Protein AF-A0A7C1HWV1-F1 (afdb_monomer_lite)

Secondary structure (DSSP, 8-state):
---TTEEEEE-SSHHHHHHHHHHHHH-SS--EEEEGGGSHHHHHHHTTS---SSEEEETTT--EEES--SSHHHHHHHHHHHH-

Sequence (84 aa):
MNCDSLVVFIDESSPSKRLLSFLEKACTSTFEIRDYREYIYDILMLEGGSSLLPLTWNKKNNKIIVGCPLRYEGFLEKLREILE

pLDDT: mean 93.17, std 4.94, range [75.06, 97.81]

Structure (mmCIF, N/CA/C/O backbone):
data_AF-A0A7C1HWV1-F1
#
_entry.id   AF-A0A7C1HWV1-F1
#
loop_
_atom_site.group_PDB
_atom_site.id
_atom_site.type_symbol
_atom_site.label_atom_id
_atom_site.label_alt_id
_atom_site.label_comp_id
_atom_site.label_asym_id
_atom_site.label_entity_id
_atom_site.label_seq_id
_atom_site.pdbx_PDB_ins_code
_atom_site.Cartn_x
_atom_site.Cartn_y
_atom_site.Cartn_z
_atom_site.occupancy
_atom_site.B_iso_or_equiv
_atom_site.auth_seq_id
_atom_site.auth_comp_id
_atom_site.auth_asym_id
_atom_site.auth_atom_id
_atom_site.pdbx_PDB_model_num
ATOM 1 N N . MET A 1 1 ? -7.535 -1.260 12.110 1.00 91.62 1 MET A N 1
ATOM 2 C CA . MET A 1 1 ? -7.973 -0.012 11.435 1.00 91.62 1 MET A CA 1
ATOM 3 C C . MET A 1 1 ? -8.778 -0.404 10.202 1.00 91.62 1 MET A C 1
ATOM 5 O O . MET A 1 1 ? -8.430 -1.413 9.598 1.00 91.62 1 MET A O 1
ATOM 9 N N . ASN A 1 2 ? -9.871 0.295 9.866 1.00 92.62 2 ASN A N 1
ATOM 10 C CA . ASN A 1 2 ? -10.613 -0.014 8.634 1.00 92.62 2 ASN A CA 1
ATOM 11 C C . ASN A 1 2 ? -9.790 0.475 7.431 1.00 92.62 2 ASN A C 1
ATOM 13 O O . ASN A 1 2 ? -9.426 1.647 7.383 1.00 92.62 2 ASN A O 1
ATOM 17 N N . CYS A 1 3 ? -9.498 -0.433 6.503 1.00 96.19 3 CYS A N 1
ATOM 18 C CA . CYS A 1 3 ? -8.655 -0.214 5.334 1.00 96.19 3 CYS A CA 1
ATOM 19 C C . CYS A 1 3 ? -9.385 -0.499 4.008 1.00 96.19 3 CYS A C 1
ATOM 21 O O . CYS A 1 3 ? -8.737 -0.582 2.970 1.00 96.19 3 CYS A O 1
ATOM 23 N N . ASP A 1 4 ? -10.722 -0.590 4.003 1.00 96.50 4 ASP A N 1
ATOM 24 C CA . ASP A 1 4 ? -11.511 -0.975 2.814 1.00 96.50 4 ASP A CA 1
ATOM 25 C C . ASP A 1 4 ? -11.396 0.038 1.661 1.00 96.50 4 ASP A C 1
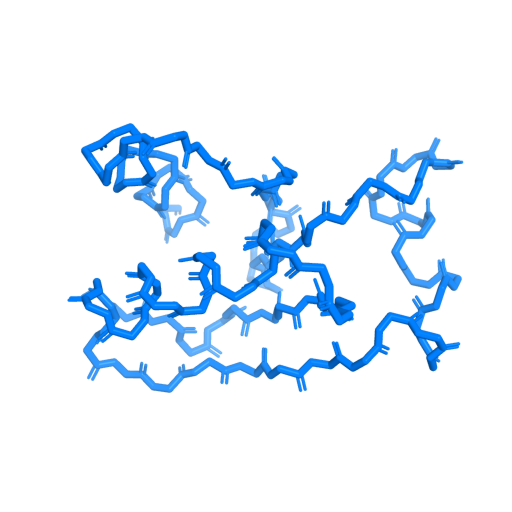ATOM 27 O O . ASP A 1 4 ? -11.710 -0.242 0.499 1.00 96.50 4 ASP A O 1
ATOM 31 N N . SER A 1 5 ? -10.968 1.261 1.984 1.00 96.38 5 SER A N 1
ATOM 32 C CA . SER A 1 5 ? -10.704 2.310 1.008 1.00 96.38 5 SER A CA 1
ATOM 33 C C . SER A 1 5 ? -9.295 2.274 0.418 1.00 96.38 5 SER A C 1
ATOM 35 O O . SER A 1 5 ? -9.007 3.073 -0.472 1.00 96.38 5 SER A O 1
ATOM 37 N N . LEU A 1 6 ? -8.419 1.389 0.892 1.00 97.81 6 LEU A N 1
ATOM 38 C CA . LEU A 1 6 ? -7.041 1.328 0.430 1.00 97.81 6 LEU A CA 1
ATOM 39 C C . LEU A 1 6 ? -6.909 0.469 -0.827 1.00 97.81 6 LEU A C 1
ATOM 41 O O . LEU A 1 6 ? -7.446 -0.636 -0.911 1.00 97.81 6 LEU A O 1
ATOM 45 N N . VAL A 1 7 ? -6.147 0.996 -1.779 1.00 97.19 7 VAL A N 1
ATOM 46 C CA . VAL A 1 7 ? -5.635 0.299 -2.956 1.00 97.19 7 VAL A CA 1
ATOM 47 C C . VAL A 1 7 ? -4.117 0.335 -2.869 1.00 97.19 7 VAL A C 1
ATOM 49 O O . VAL A 1 7 ? -3.528 1.394 -2.663 1.00 97.19 7 VAL A O 1
ATOM 52 N N . VAL A 1 8 ? -3.478 -0.820 -2.988 1.00 96.94 8 VAL A N 1
ATOM 53 C CA . VAL A 1 8 ? -2.042 -0.984 -2.783 1.00 96.94 8 VAL A CA 1
ATOM 54 C C . VAL A 1 8 ? -1.426 -1.485 -4.075 1.00 96.94 8 VAL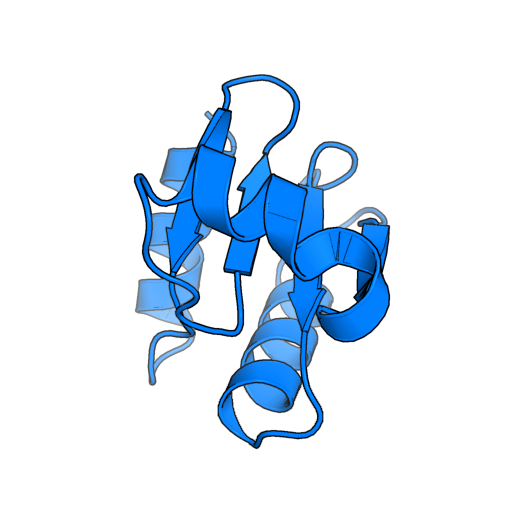 A C 1
ATOM 56 O O . VAL A 1 8 ? -1.735 -2.583 -4.534 1.00 96.94 8 VAL A O 1
ATOM 59 N N . PHE A 1 9 ? -0.546 -0.679 -4.649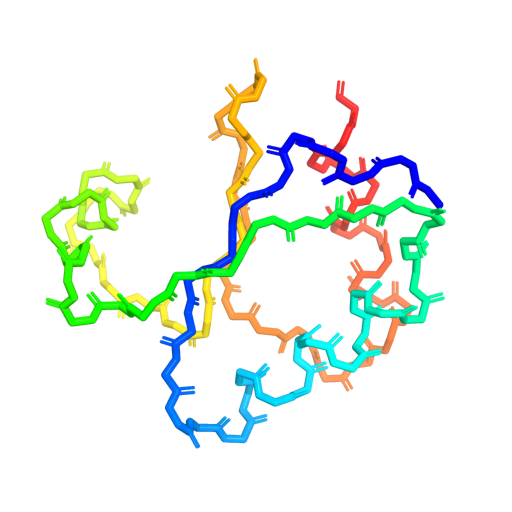 1.00 96.06 9 PHE A N 1
ATOM 60 C CA . PHE A 1 9 ? 0.217 -1.024 -5.836 1.00 96.06 9 PHE A CA 1
ATOM 61 C C . PHE A 1 9 ? 1.569 -1.579 -5.410 1.00 96.06 9 PHE A C 1
ATOM 63 O O . PHE A 1 9 ? 2.328 -0.924 -4.687 1.00 96.06 9 PHE A O 1
ATOM 70 N N . ILE A 1 10 ? 1.858 -2.797 -5.848 1.00 95.12 10 ILE A N 1
ATOM 71 C CA . ILE A 1 10 ? 3.059 -3.532 -5.462 1.00 95.12 10 ILE A CA 1
ATOM 72 C C . ILE A 1 10 ? 3.832 -4.016 -6.682 1.00 95.12 10 ILE A C 1
ATOM 74 O O . ILE A 1 10 ? 3.277 -4.206 -7.762 1.00 95.12 10 ILE A O 1
ATOM 78 N N . ASP A 1 11 ? 5.114 -4.267 -6.456 1.00 93.19 11 ASP A N 1
ATOM 79 C CA . ASP A 1 11 ? 5.995 -5.057 -7.308 1.00 93.19 11 ASP A CA 1
ATOM 80 C C . ASP A 1 11 ? 6.540 -6.273 -6.524 1.00 93.19 11 ASP A C 1
ATOM 82 O O . ASP A 1 11 ? 6.142 -6.550 -5.390 1.00 93.19 11 ASP A O 1
ATOM 86 N N . GLU A 1 12 ? 7.497 -6.997 -7.103 1.00 93.06 12 GLU A N 1
ATOM 87 C CA . GLU A 1 12 ? 8.115 -8.171 -6.468 1.00 93.06 12 GLU A CA 1
ATOM 88 C C . GLU A 1 12 ? 9.198 -7.818 -5.420 1.00 93.06 12 GLU A C 1
ATOM 90 O O . GLU A 1 12 ? 9.842 -8.709 -4.849 1.00 93.06 12 GLU A O 1
ATOM 95 N N . SER A 1 13 ? 9.414 -6.527 -5.140 1.00 93.88 13 SER A N 1
ATOM 96 C CA . SER A 1 13 ? 10.516 -6.049 -4.307 1.00 93.88 13 SER A CA 1
ATOM 97 C C . SER A 1 13 ? 10.315 -6.309 -2.806 1.00 93.88 13 SER A C 1
ATOM 99 O O . SER A 1 13 ? 9.207 -6.474 -2.286 1.00 93.88 13 SER A O 1
ATOM 101 N N . SER A 1 14 ? 11.423 -6.320 -2.060 1.00 94.69 14 SER A N 1
ATOM 102 C CA . SER A 1 14 ? 11.402 -6.454 -0.597 1.00 94.69 14 SER A CA 1
ATOM 103 C C . SER A 1 14 ? 10.609 -5.339 0.116 1.00 94.69 14 SER A C 1
ATOM 105 O O . SER A 1 14 ? 9.907 -5.657 1.079 1.00 94.69 14 SER A O 1
ATOM 107 N N . PRO A 1 15 ? 10.666 -4.057 -0.311 1.00 95.44 15 PRO A N 1
ATOM 108 C CA . PRO A 1 15 ? 9.771 -3.012 0.193 1.00 95.44 15 PRO A CA 1
ATOM 109 C C . PRO A 1 15 ? 8.278 -3.338 0.059 1.00 95.44 15 PRO A C 1
ATOM 111 O O . PRO A 1 15 ? 7.548 -3.157 1.033 1.00 95.44 15 PRO A O 1
ATOM 114 N N . SER A 1 16 ? 7.838 -3.872 -1.085 1.00 96.50 16 SER A N 1
ATOM 115 C CA . SER A 1 16 ? 6.442 -4.279 -1.313 1.00 96.50 16 SER A CA 1
ATOM 116 C C . SER A 1 16 ? 6.005 -5.382 -0.354 1.00 96.50 16 SER A C 1
ATOM 118 O O . SER A 1 16 ? 4.982 -5.261 0.318 1.00 96.50 16 SER A O 1
ATOM 120 N N . LYS A 1 17 ? 6.838 -6.414 -0.181 1.00 96.19 17 LYS A N 1
ATOM 121 C CA . LYS A 1 17 ? 6.577 -7.499 0.783 1.00 96.19 17 LYS A CA 1
ATOM 122 C C . LYS A 1 17 ? 6.468 -6.986 2.221 1.00 96.19 17 LYS A C 1
ATOM 124 O O . LYS A 1 17 ? 5.617 -7.446 2.979 1.00 96.19 17 LYS A O 1
ATOM 129 N N . ARG A 1 18 ? 7.308 -6.016 2.605 1.00 96.88 18 ARG A N 1
ATOM 130 C CA . ARG A 1 18 ? 7.240 -5.391 3.935 1.00 96.88 18 ARG A CA 1
ATOM 131 C C . ARG A 1 18 ? 5.948 -4.605 4.124 1.00 96.88 18 ARG A C 1
ATOM 133 O O . ARG A 1 18 ? 5.324 -4.748 5.171 1.00 96.88 18 ARG A O 1
ATOM 140 N N . LEU A 1 19 ? 5.560 -3.803 3.132 1.00 97.31 19 LEU A N 1
ATOM 141 C CA . LEU A 1 19 ? 4.329 -3.020 3.190 1.00 97.31 19 LEU A CA 1
ATOM 142 C C . LEU A 1 19 ? 3.113 -3.922 3.406 1.00 97.31 19 LEU A C 1
ATOM 144 O O . LEU A 1 19 ? 2.316 -3.648 4.298 1.00 97.31 19 LEU A O 1
ATOM 148 N N . LEU A 1 20 ? 3.006 -5.010 2.637 1.00 97.00 20 LEU A N 1
ATOM 149 C CA . LEU A 1 20 ? 1.917 -5.977 2.781 1.00 97.00 20 LEU A CA 1
ATOM 150 C C . LEU A 1 20 ? 1.878 -6.569 4.191 1.00 97.00 20 LEU A C 1
ATOM 152 O O . LEU A 1 20 ? 0.846 -6.498 4.846 1.00 97.00 20 LEU A O 1
ATOM 156 N N . SER A 1 21 ? 3.019 -7.039 4.704 1.00 97.19 21 SER A N 1
ATOM 157 C CA . SER A 1 21 ? 3.104 -7.572 6.070 1.00 97.19 21 SER A CA 1
ATOM 158 C C . SER A 1 21 ? 2.693 -6.544 7.135 1.00 97.19 21 SER A C 1
ATOM 160 O O . SER A 1 21 ? 2.057 -6.885 8.133 1.00 97.19 21 SER A O 1
ATOM 162 N N . PHE A 1 22 ? 3.033 -5.269 6.938 1.00 97.81 22 PHE A N 1
ATOM 163 C CA . PHE A 1 22 ? 2.637 -4.200 7.852 1.00 97.81 22 PHE A CA 1
ATOM 164 C C . PHE A 1 22 ? 1.138 -3.884 7.759 1.00 97.81 22 PHE A C 1
ATOM 166 O O . PHE A 1 22 ? 0.499 -3.701 8.796 1.00 97.81 22 PHE A O 1
ATOM 173 N N . LEU A 1 23 ? 0.567 -3.852 6.554 1.00 97.38 23 LEU A N 1
ATOM 174 C CA . LEU A 1 23 ? -0.868 -3.655 6.341 1.00 97.38 23 LEU A CA 1
ATOM 175 C C . LEU A 1 23 ? -1.687 -4.807 6.921 1.00 97.38 23 LEU A C 1
ATOM 177 O O . LEU A 1 23 ? -2.632 -4.551 7.658 1.00 97.38 23 LEU A O 1
ATOM 181 N N . GLU A 1 24 ? -1.291 -6.057 6.679 1.00 96.25 24 GLU A N 1
ATOM 182 C CA . GLU A 1 24 ? -1.924 -7.251 7.258 1.00 96.25 24 GLU A CA 1
ATOM 183 C C . GLU A 1 24 ? -1.943 -7.207 8.791 1.00 96.25 24 GLU A C 1
ATOM 185 O O . GLU A 1 24 ? -2.910 -7.627 9.421 1.00 96.25 24 GLU A O 1
ATOM 190 N N . LYS A 1 25 ? -0.889 -6.656 9.404 1.00 96.94 25 LYS A N 1
ATOM 191 C CA . LYS A 1 25 ? -0.808 -6.485 10.858 1.00 96.94 25 LYS A CA 1
ATOM 192 C C . LYS A 1 25 ? -1.663 -5.321 11.383 1.00 96.94 25 LYS A C 1
ATOM 194 O O . LYS A 1 25 ? -2.151 -5.388 12.511 1.00 96.94 25 LYS A O 1
ATOM 199 N N . ALA A 1 26 ? -1.808 -4.237 10.619 1.00 96.19 26 ALA A N 1
ATOM 200 C CA . ALA A 1 26 ? -2.467 -3.003 11.063 1.00 96.19 26 ALA A CA 1
ATOM 201 C C . ALA A 1 26 ? -3.976 -2.951 10.749 1.00 96.19 26 ALA A C 1
ATOM 203 O O . ALA A 1 26 ? -4.780 -2.367 11.497 1.00 96.19 26 ALA A O 1
ATOM 204 N N . CYS A 1 27 ? -4.367 -3.521 9.613 1.00 95.50 27 CYS A N 1
ATOM 205 C CA . CYS A 1 27 ? -5.719 -3.473 9.089 1.00 95.50 27 CYS A CA 1
ATOM 206 C C . CYS A 1 27 ? -6.579 -4.571 9.717 1.00 95.50 27 CYS A C 1
ATOM 208 O O . CYS A 1 27 ? -6.187 -5.724 9.830 1.00 95.50 27 CYS A O 1
ATOM 210 N N . THR A 1 28 ? -7.778 -4.191 10.147 1.00 90.19 28 THR A N 1
ATOM 211 C CA . THR A 1 28 ? -8.789 -5.126 10.672 1.00 90.19 28 THR A CA 1
ATOM 212 C C . THR A 1 28 ? -9.792 -5.539 9.596 1.00 90.19 28 THR A C 1
ATOM 214 O O . THR A 1 28 ? -10.661 -6.362 9.853 1.00 90.19 28 THR A O 1
ATOM 217 N N . SER A 1 29 ? -9.699 -4.929 8.415 1.00 92.31 29 SER A N 1
ATOM 218 C CA . SER A 1 29 ? -10.525 -5.194 7.243 1.00 92.31 29 SER A CA 1
ATOM 219 C C . SER A 1 29 ? -9.636 -5.391 6.011 1.00 92.31 29 SER A C 1
ATOM 221 O O . SER A 1 29 ? -8.418 -5.203 6.083 1.00 92.31 29 SER A O 1
ATOM 223 N N . THR A 1 30 ? -10.232 -5.809 4.896 1.00 94.81 30 THR A N 1
ATOM 224 C CA . THR A 1 30 ? -9.508 -6.065 3.645 1.00 94.81 30 THR A CA 1
ATOM 225 C C . THR A 1 30 ? -9.048 -4.771 2.975 1.00 94.81 30 THR A C 1
ATOM 227 O O . THR A 1 30 ? -9.609 -3.706 3.206 1.00 94.81 30 THR A O 1
ATOM 230 N N . PHE A 1 31 ? -8.056 -4.878 2.097 1.00 97.00 31 PHE A N 1
ATOM 231 C CA . PHE A 1 31 ? -7.628 -3.819 1.187 1.00 97.00 31 PHE A CA 1
ATOM 232 C C . PHE A 1 31 ? -7.387 -4.422 -0.198 1.00 97.00 31 PHE A C 1
ATOM 234 O O . PHE A 1 31 ? -7.197 -5.631 -0.339 1.00 97.00 31 PHE A O 1
ATOM 241 N N . GLU A 1 32 ? -7.431 -3.587 -1.227 1.00 97.38 32 GLU A N 1
ATOM 242 C CA . GLU A 1 32 ? -7.235 -4.024 -2.604 1.00 97.38 32 GLU A CA 1
ATOM 243 C C . GLU A 1 32 ? -5.743 -4.034 -2.950 1.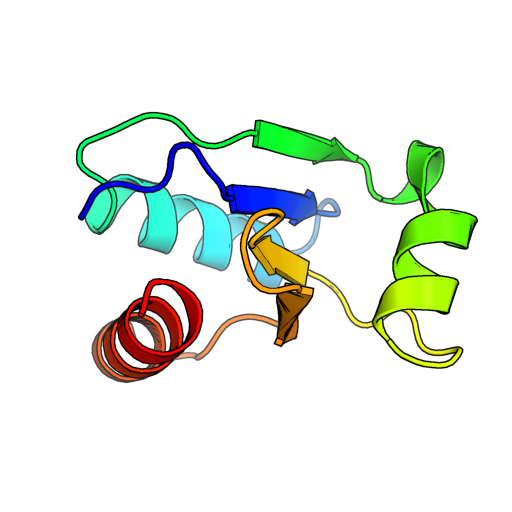00 97.38 32 GLU A C 1
ATOM 245 O O . GLU A 1 32 ? -5.030 -3.083 -2.639 1.00 97.38 32 GLU A O 1
ATOM 250 N N . ILE A 1 33 ? -5.268 -5.094 -3.605 1.00 96.50 33 ILE A N 1
ATOM 251 C CA . ILE A 1 33 ? -3.881 -5.222 -4.068 1.00 96.50 33 ILE A CA 1
ATOM 252 C C . ILE A 1 33 ? -3.887 -5.252 -5.595 1.00 96.50 33 ILE A C 1
ATOM 254 O O . ILE A 1 33 ? -4.678 -5.981 -6.193 1.00 96.50 33 ILE A O 1
ATOM 258 N N . ARG A 1 34 ? -3.000 -4.476 -6.222 1.00 95.62 34 ARG A N 1
ATOM 259 C CA . ARG A 1 34 ? -2.838 -4.387 -7.677 1.00 95.62 34 ARG A CA 1
ATOM 260 C C . ARG A 1 34 ? -1.367 -4.517 -8.071 1.00 95.62 34 ARG A C 1
ATOM 262 O O . ARG A 1 34 ? -0.494 -3.950 -7.412 1.00 95.62 34 ARG A O 1
ATOM 269 N N . ASP A 1 35 ? -1.100 -5.232 -9.162 1.00 92.38 35 ASP A N 1
ATOM 270 C CA . ASP A 1 35 ? 0.228 -5.264 -9.784 1.00 92.38 35 ASP A CA 1
ATOM 271 C C . ASP A 1 35 ? 0.483 -3.931 -10.497 1.00 92.38 35 ASP A C 1
ATOM 273 O O . ASP A 1 35 ? -0.308 -3.504 -11.336 1.00 92.38 35 ASP A O 1
ATOM 277 N N . TYR A 1 36 ? 1.590 -3.260 -10.181 1.00 91.12 36 TYR A N 1
ATOM 278 C CA . TYR A 1 36 ? 1.907 -1.960 -10.772 1.00 91.12 36 TYR A CA 1
ATOM 279 C C . TYR A 1 36 ? 1.981 -1.971 -12.310 1.00 91.12 36 TYR A C 1
ATOM 281 O O . TYR A 1 36 ? 1.704 -0.945 -12.931 1.00 91.12 36 TYR A O 1
ATOM 289 N N . ARG A 1 37 ? 2.345 -3.101 -12.941 1.00 90.56 37 ARG A N 1
ATOM 290 C CA . ARG A 1 37 ? 2.523 -3.199 -14.402 1.00 90.56 37 ARG A CA 1
ATOM 291 C C . ARG A 1 37 ? 1.219 -2.945 -15.152 1.00 90.56 37 ARG A C 1
ATOM 293 O O . ARG A 1 37 ? 1.245 -2.381 -16.241 1.00 90.56 37 ARG A O 1
ATOM 300 N N . GLU A 1 38 ? 0.094 -3.327 -14.557 1.00 92.62 38 GLU A N 1
ATOM 301 C CA . GLU A 1 38 ? -1.239 -3.140 -15.136 1.00 92.62 38 GLU A CA 1
ATOM 302 C C . GLU A 1 38 ? -1.780 -1.716 -14.925 1.00 92.62 38 GLU A C 1
ATOM 304 O O . GLU A 1 38 ? -2.652 -1.274 -15.667 1.00 92.62 38 GLU A O 1
ATOM 309 N N . TYR A 1 39 ? -1.236 -0.977 -13.950 1.00 91.81 39 TYR A N 1
ATOM 310 C CA . TYR A 1 39 ? -1.776 0.307 -13.481 1.00 91.81 39 TYR A CA 1
ATOM 311 C C . TYR A 1 39 ? -0.754 1.452 -13.523 1.00 91.81 39 TYR A C 1
ATOM 313 O O . TYR A 1 39 ? -0.917 2.465 -12.844 1.00 91.81 39 TYR A O 1
ATOM 321 N N . ILE A 1 40 ? 0.308 1.324 -14.325 1.00 88.06 40 ILE A N 1
ATOM 322 C CA . ILE A 1 40 ? 1.412 2.296 -14.347 1.00 88.06 40 ILE A CA 1
ATOM 323 C C . ILE A 1 40 ? 0.944 3.727 -14.649 1.00 88.06 40 ILE A C 1
ATOM 325 O O . ILE A 1 40 ? 1.432 4.673 -14.040 1.00 88.06 40 ILE A O 1
ATOM 329 N N . TYR A 1 41 ? -0.037 3.901 -15.539 1.00 89.62 41 TYR A N 1
ATOM 330 C CA . TYR A 1 41 ? -0.575 5.223 -15.868 1.00 89.62 41 TYR A CA 1
ATOM 331 C C . TYR A 1 41 ? -1.331 5.858 -14.699 1.00 89.62 41 TYR A C 1
ATOM 333 O O . TYR A 1 41 ? -1.150 7.047 -14.440 1.00 89.62 41 TYR A O 1
ATOM 341 N N . ASP A 1 42 ? -2.114 5.071 -13.961 1.00 87.38 42 ASP A N 1
ATOM 342 C CA . ASP A 1 42 ? -2.845 5.550 -12.786 1.00 87.38 42 ASP A CA 1
ATOM 343 C C . ASP A 1 42 ? -1.871 5.973 -11.680 1.00 87.38 42 ASP A C 1
ATOM 345 O O . ASP A 1 42 ? -2.026 7.034 -11.078 1.00 87.38 42 ASP A O 1
ATOM 349 N N . ILE A 1 43 ? -0.818 5.180 -11.460 1.00 88.31 43 ILE A N 1
ATOM 350 C CA . ILE A 1 43 ? 0.243 5.476 -10.487 1.00 88.31 43 ILE A CA 1
ATOM 351 C C . ILE A 1 43 ? 0.957 6.783 -10.852 1.00 88.31 43 ILE A C 1
ATOM 353 O O . ILE A 1 43 ? 1.098 7.662 -10.002 1.00 88.31 43 ILE A O 1
ATOM 357 N N . LEU A 1 44 ? 1.338 6.950 -12.123 1.00 88.56 44 LEU A N 1
ATOM 358 C CA . LEU A 1 44 ? 1.974 8.178 -12.605 1.00 88.56 44 LEU A CA 1
ATOM 359 C C . LEU A 1 44 ? 1.067 9.403 -12.420 1.00 88.56 44 LEU A C 1
ATOM 361 O O . LEU A 1 44 ? 1.564 10.482 -12.104 1.00 88.56 44 LEU A O 1
ATOM 365 N N . MET A 1 45 ? -0.252 9.262 -12.585 1.00 86.75 45 MET A N 1
ATOM 366 C CA . MET A 1 45 ? -1.193 10.352 -12.307 1.00 86.75 45 MET A CA 1
ATOM 367 C C . MET A 1 45 ? -1.283 10.678 -10.811 1.00 86.75 45 MET A C 1
ATOM 369 O O . MET A 1 45 ? -1.331 11.854 -10.455 1.00 86.75 45 MET A O 1
ATOM 373 N N . LEU A 1 46 ? -1.271 9.665 -9.939 1.00 84.50 46 LEU A N 1
ATOM 374 C CA . LEU A 1 46 ? -1.339 9.840 -8.484 1.00 84.50 46 LEU A CA 1
ATOM 375 C C . LEU A 1 46 ? -0.079 10.496 -7.900 1.00 84.50 46 LEU A C 1
ATOM 377 O O . LEU A 1 46 ? -0.185 11.332 -7.006 1.00 84.50 46 LEU A O 1
ATOM 381 N N . GLU A 1 47 ? 1.106 10.146 -8.402 1.00 81.81 47 GLU A N 1
ATOM 382 C CA . GLU A 1 47 ? 2.385 10.678 -7.906 1.00 81.81 47 GLU A CA 1
ATOM 383 C C . GLU A 1 47 ? 2.893 11.918 -8.661 1.00 81.81 47 GLU A C 1
ATOM 385 O O . GLU A 1 47 ? 4.004 12.386 -8.408 1.00 81.81 47 GLU A O 1
ATOM 390 N N . GLY A 1 48 ? 2.131 12.456 -9.618 1.00 79.31 48 GLY A N 1
ATOM 391 C CA . GLY A 1 48 ? 2.571 13.614 -10.405 1.00 79.31 48 GLY A CA 1
ATOM 392 C C . GLY A 1 48 ? 3.758 13.314 -11.333 1.00 79.31 48 GLY A C 1
ATOM 393 O O . GLY A 1 48 ? 4.618 14.169 -11.537 1.00 79.31 48 GLY A O 1
ATOM 394 N N . GLY A 1 49 ? 3.810 12.104 -11.897 1.00 76.44 49 GLY A N 1
ATOM 395 C CA . GLY A 1 49 ? 4.778 11.681 -12.914 1.00 76.44 49 GLY A CA 1
ATOM 396 C C . GLY A 1 49 ? 5.914 10.783 -12.414 1.00 76.44 49 GLY A C 1
ATOM 397 O O . GLY A 1 49 ? 6.791 10.438 -13.204 1.00 76.44 49 GLY A O 1
ATOM 398 N N . SER A 1 50 ? 5.907 10.390 -11.137 1.00 75.06 50 SER A N 1
ATOM 399 C CA . SER A 1 50 ? 6.822 9.378 -10.584 1.00 75.06 50 SER A CA 1
ATOM 400 C C . SER A 1 50 ? 6.128 8.019 -10.423 1.00 75.06 50 SER A C 1
ATOM 402 O O . SER A 1 50 ? 4.905 7.935 -10.445 1.00 75.06 50 SER A O 1
ATOM 404 N N . SER A 1 51 ? 6.908 6.938 -10.348 1.00 77.06 51 SER A N 1
ATOM 405 C CA . SER A 1 51 ? 6.400 5.587 -10.061 1.00 77.06 51 SER A CA 1
ATOM 406 C C . SER A 1 51 ? 7.244 4.940 -8.964 1.00 77.06 51 SER A C 1
ATOM 408 O O . SER A 1 51 ? 7.958 3.958 -9.189 1.00 77.06 51 SER A O 1
ATOM 410 N N . LEU A 1 52 ? 7.210 5.529 -7.777 1.00 85.69 52 LEU A N 1
ATOM 411 C CA . LEU A 1 52 ? 7.873 5.012 -6.593 1.00 85.69 52 LEU A CA 1
ATOM 412 C C . LEU A 1 52 ? 6.992 3.945 -5.934 1.00 85.69 52 LEU A C 1
ATOM 414 O O . LEU A 1 52 ? 5.872 4.193 -5.497 1.00 85.69 52 LEU A O 1
ATOM 418 N N . LEU A 1 53 ? 7.524 2.727 -5.856 1.00 91.38 53 LEU A N 1
ATOM 419 C CA . LEU A 1 53 ? 6.817 1.566 -5.323 1.00 91.38 53 LEU A CA 1
ATOM 420 C C . LEU A 1 53 ? 7.427 1.079 -3.998 1.00 91.38 53 LEU A C 1
ATOM 422 O O . LEU A 1 53 ? 8.619 1.284 -3.743 1.00 91.38 53 LEU A O 1
ATOM 426 N N . PRO A 1 54 ? 6.638 0.394 -3.153 1.00 94.94 54 PRO A N 1
ATOM 427 C CA . PRO A 1 54 ? 5.186 0.221 -3.267 1.00 94.94 54 PRO A CA 1
ATOM 428 C C . PRO A 1 54 ? 4.419 1.524 -3.004 1.00 94.94 54 PRO A C 1
ATOM 430 O O . PRO A 1 54 ? 4.945 2.425 -2.356 1.00 94.94 54 PRO A O 1
ATOM 433 N N . LEU A 1 55 ? 3.164 1.598 -3.447 1.00 95.38 55 LEU A N 1
ATOM 434 C CA . LEU A 1 55 ? 2.289 2.750 -3.221 1.00 95.38 55 LEU A CA 1
ATOM 435 C C . LEU A 1 55 ? 0.993 2.311 -2.544 1.00 95.38 55 LEU A C 1
ATOM 437 O O . LEU A 1 55 ? 0.336 1.382 -2.996 1.00 95.38 55 LEU A O 1
ATOM 441 N N . THR A 1 56 ? 0.596 2.995 -1.475 1.00 96.19 56 THR A N 1
ATOM 442 C CA . THR A 1 56 ? -0.738 2.848 -0.869 1.00 96.19 56 THR A CA 1
ATOM 443 C C . THR A 1 56 ? -1.560 4.082 -1.184 1.00 96.19 56 THR A C 1
ATOM 445 O O . THR A 1 56 ? -1.143 5.183 -0.850 1.00 96.19 56 THR A O 1
ATOM 448 N N . TRP A 1 57 ? -2.733 3.916 -1.777 1.00 96.12 57 TRP A N 1
ATOM 449 C CA . TRP A 1 57 ? -3.661 4.994 -2.101 1.00 96.12 57 TRP A CA 1
ATOM 450 C C . TRP A 1 57 ? -4.971 4.810 -1.347 1.00 96.12 57 TRP A C 1
ATOM 452 O O . TRP A 1 57 ? -5.562 3.733 -1.372 1.00 96.12 57 TRP A O 1
ATOM 462 N N . ASN A 1 58 ? -5.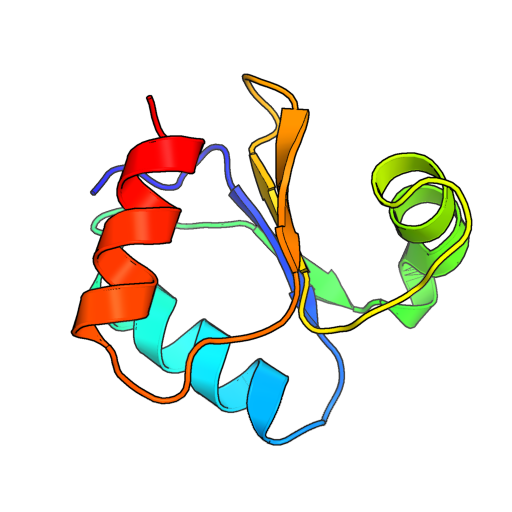455 5.865 -0.694 1.00 96.50 58 ASN A N 1
ATOM 463 C CA . ASN A 1 58 ? -6.804 5.890 -0.149 1.00 96.50 58 ASN A CA 1
ATOM 464 C C . ASN A 1 58 ? -7.773 6.526 -1.155 1.00 96.50 58 ASN A C 1
ATOM 466 O O . ASN A 1 58 ? -7.806 7.745 -1.327 1.00 96.50 58 ASN A O 1
ATOM 470 N N . LYS A 1 59 ? -8.641 5.703 -1.753 1.00 94.62 59 LYS A N 1
ATOM 471 C CA . LYS A 1 59 ? -9.606 6.149 -2.773 1.00 94.62 59 LYS A CA 1
ATOM 472 C C . LYS A 1 59 ? -10.703 7.086 -2.256 1.00 94.62 59 LYS A C 1
ATOM 474 O O . LYS A 1 59 ? -11.432 7.658 -3.056 1.00 94.62 59 LYS A O 1
ATOM 479 N N . LYS A 1 60 ? -10.858 7.244 -0.934 1.00 95.00 60 LYS A N 1
ATOM 480 C CA . LYS A 1 60 ? -11.856 8.161 -0.348 1.00 95.00 60 LYS A CA 1
ATOM 481 C C . LYS A 1 60 ? -11.386 9.613 -0.303 1.00 95.00 60 LYS A C 1
ATOM 483 O O . LYS A 1 60 ? -12.200 10.506 -0.500 1.00 95.00 60 LYS A O 1
ATOM 488 N N . ASN A 1 61 ? -10.110 9.849 -0.006 1.00 94.50 61 ASN A N 1
ATOM 489 C CA . ASN A 1 61 ? -9.564 11.193 0.224 1.00 94.50 61 ASN A CA 1
ATOM 490 C C . ASN A 1 61 ? -8.345 11.514 -0.659 1.00 94.50 61 ASN A C 1
ATOM 492 O O . ASN A 1 61 ? -7.749 12.576 -0.513 1.00 94.50 61 ASN A O 1
ATOM 496 N N . ASN A 1 62 ? -7.983 10.610 -1.574 1.00 92.44 62 ASN A N 1
ATOM 497 C CA . ASN A 1 62 ? -6.861 10.721 -2.504 1.00 92.44 62 ASN A CA 1
ATOM 498 C C . ASN A 1 62 ? -5.477 10.895 -1.864 1.00 92.44 62 ASN A C 1
ATOM 500 O O . ASN A 1 62 ? -4.519 11.225 -2.560 1.00 92.44 62 ASN A O 1
ATOM 504 N N . LYS A 1 63 ? -5.335 10.628 -0.562 1.00 94.38 63 LYS A N 1
ATOM 505 C CA . LYS A 1 63 ? -4.027 10.604 0.093 1.00 94.38 63 LYS A CA 1
ATOM 506 C C . LYS A 1 63 ? -3.263 9.338 -0.295 1.00 94.38 63 LYS A C 1
ATOM 508 O O . LYS A 1 63 ? -3.860 8.275 -0.493 1.00 94.38 63 LYS A O 1
ATOM 513 N N . ILE A 1 64 ? -1.939 9.451 -0.363 1.00 93.62 64 ILE A N 1
ATOM 514 C CA . ILE A 1 64 ? -1.042 8.351 -0.722 1.00 93.62 64 ILE A CA 1
ATOM 515 C C . ILE A 1 64 ? 0.088 8.179 0.297 1.00 93.62 64 ILE A C 1
ATOM 517 O O . ILE A 1 6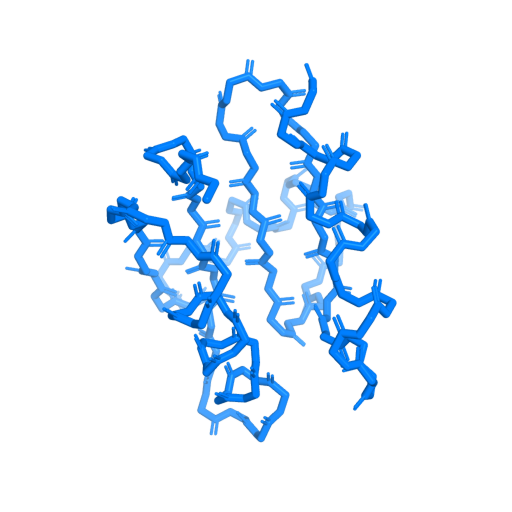4 ? 0.526 9.137 0.931 1.00 93.62 64 ILE A O 1
ATOM 521 N N . ILE A 1 65 ? 0.589 6.952 0.421 1.00 94.38 65 ILE A N 1
ATOM 522 C CA . ILE A 1 65 ? 1.868 6.627 1.053 1.00 94.38 65 ILE A CA 1
ATOM 523 C C . ILE A 1 65 ? 2.762 6.044 -0.026 1.00 94.38 65 ILE A C 1
ATOM 525 O O . ILE A 1 65 ? 2.430 5.027 -0.632 1.00 94.38 65 ILE A O 1
ATOM 529 N N . VAL A 1 66 ? 3.912 6.676 -0.208 1.00 92.88 66 VAL A N 1
ATOM 530 C CA . VAL A 1 66 ? 4.950 6.223 -1.127 1.00 92.88 66 VAL A CA 1
ATOM 531 C C . VAL A 1 66 ? 6.009 5.436 -0.361 1.00 92.88 66 VAL A C 1
ATOM 533 O O . VAL A 1 66 ? 6.508 5.878 0.683 1.00 92.88 66 VAL A O 1
ATOM 536 N N . GLY A 1 67 ? 6.359 4.269 -0.891 1.00 92.38 67 GLY A N 1
ATOM 537 C CA . GLY A 1 67 ? 7.288 3.324 -0.294 1.00 92.38 67 GLY A CA 1
ATOM 538 C C . GLY A 1 67 ? 6.764 2.689 0.998 1.00 92.38 67 GLY A C 1
ATOM 539 O O . GLY A 1 67 ? 5.587 2.751 1.348 1.00 92.38 67 GLY A O 1
ATOM 540 N N . CYS A 1 68 ? 7.680 2.080 1.751 1.00 93.06 68 CYS A N 1
ATOM 541 C CA . CYS A 1 68 ? 7.389 1.516 3.066 1.00 93.06 68 CYS A CA 1
ATOM 542 C C . CYS A 1 68 ? 8.442 1.971 4.084 1.00 93.06 68 CYS A C 1
ATOM 544 O O . CYS A 1 68 ? 9.631 1.688 3.886 1.00 93.06 68 CYS A O 1
ATOM 546 N N . PRO A 1 69 ? 8.045 2.611 5.203 1.00 92.06 69 PRO A N 1
ATOM 547 C CA . PRO A 1 69 ? 8.952 2.878 6.314 1.00 92.06 69 PRO A CA 1
ATOM 548 C C . PRO A 1 69 ? 9.688 1.615 6.789 1.00 92.06 69 PRO A C 1
ATOM 550 O O . PRO A 1 69 ? 9.182 0.495 6.686 1.00 92.06 69 PRO A O 1
ATOM 553 N N . LEU A 1 70 ? 10.903 1.789 7.324 1.00 92.75 70 LEU A N 1
ATOM 554 C CA . LEU A 1 70 ? 11.690 0.672 7.866 1.00 92.75 70 LEU A CA 1
ATOM 555 C C . LEU A 1 70 ? 11.085 0.110 9.160 1.00 92.75 70 LEU A C 1
ATOM 557 O O . LEU A 1 70 ? 11.206 -1.083 9.425 1.00 92.75 70 LEU A O 1
ATOM 561 N N . ARG A 1 71 ? 10.465 0.978 9.968 1.00 96.50 71 ARG A N 1
ATOM 562 C CA . ARG A 1 71 ? 9.877 0.644 11.269 1.00 96.50 71 ARG A CA 1
ATOM 563 C C . ARG A 1 71 ? 8.356 0.648 11.187 1.00 96.50 71 ARG A C 1
ATOM 565 O O . ARG A 1 71 ? 7.778 1.492 10.504 1.00 96.50 71 ARG A O 1
ATOM 572 N N . TYR A 1 72 ? 7.732 -0.277 11.908 1.00 96.81 72 TYR A N 1
ATOM 573 C CA . TYR A 1 72 ? 6.284 -0.466 11.902 1.00 96.81 72 TYR A CA 1
ATOM 574 C C . TYR A 1 72 ? 5.540 0.730 12.511 1.00 96.81 72 TYR A C 1
ATOM 576 O O . TYR A 1 72 ? 4.497 1.134 12.012 1.00 96.81 72 TYR A O 1
ATOM 584 N N . GLU A 1 73 ? 6.107 1.351 13.541 1.00 96.81 73 GLU A N 1
ATOM 585 C CA . GLU A 1 73 ? 5.513 2.487 14.247 1.00 96.81 73 GLU A CA 1
ATOM 586 C C . GLU A 1 73 ? 5.376 3.702 13.321 1.00 96.81 73 GLU A C 1
ATOM 588 O O . GLU A 1 73 ? 4.295 4.272 13.208 1.00 96.81 73 GLU A O 1
ATOM 593 N N . GLY A 1 74 ? 6.434 4.022 12.567 1.00 95.88 74 GLY A N 1
ATOM 594 C CA . GLY A 1 74 ? 6.393 5.107 11.581 1.00 95.88 74 GLY A CA 1
ATOM 595 C C . GLY A 1 74 ? 5.480 4.802 10.389 1.00 95.88 74 GLY A C 1
ATOM 596 O O . GLY A 1 74 ? 4.960 5.713 9.753 1.00 95.88 74 GLY A O 1
ATOM 597 N N . PHE A 1 75 ? 5.249 3.522 10.081 1.00 96.69 75 PHE A N 1
ATOM 598 C CA . PHE A 1 75 ? 4.217 3.137 9.120 1.00 96.69 75 PHE A CA 1
ATOM 599 C C . PHE A 1 75 ? 2.806 3.369 9.672 1.00 96.69 75 PHE A C 1
ATOM 601 O O . PHE A 1 75 ? 1.967 3.913 8.960 1.00 96.69 75 PHE A O 1
ATOM 608 N N . LEU A 1 76 ? 2.548 3.019 10.935 1.00 96.88 76 LEU A N 1
ATOM 609 C CA . LEU A 1 76 ? 1.246 3.240 11.567 1.00 96.88 76 LEU A CA 1
ATOM 610 C C . LEU A 1 76 ? 0.860 4.718 11.634 1.00 96.88 76 LEU A C 1
ATOM 612 O O . LEU A 1 76 ? -0.311 5.035 11.450 1.00 96.88 76 LEU A O 1
ATOM 616 N N . GLU A 1 77 ? 1.815 5.607 11.899 1.00 96.06 77 GLU A N 1
ATOM 617 C CA . GLU A 1 77 ? 1.583 7.057 11.893 1.00 96.06 77 GLU A CA 1
ATOM 618 C C . GLU A 1 77 ? 1.081 7.524 10.524 1.00 96.06 77 GLU A C 1
ATOM 620 O O . GLU A 1 77 ? -0.036 8.031 10.424 1.00 96.06 77 GLU A O 1
ATOM 625 N N . LYS A 1 78 ? 1.823 7.210 9.455 1.00 96.25 78 LYS A N 1
ATOM 626 C CA . LYS A 1 78 ? 1.407 7.522 8.080 1.00 96.25 78 LYS A CA 1
ATOM 627 C C . LYS A 1 78 ? 0.068 6.888 7.709 1.00 96.25 78 LYS A C 1
ATOM 629 O O . LYS A 1 78 ? -0.754 7.508 7.042 1.00 96.25 78 LYS A O 1
ATOM 634 N N . LEU A 1 79 ? -0.162 5.643 8.130 1.00 96.75 79 LEU A N 1
ATOM 635 C CA . LEU A 1 79 ? -1.404 4.936 7.833 1.00 96.75 79 LEU A CA 1
ATOM 636 C C . LEU A 1 79 ? -2.615 5.625 8.476 1.00 96.75 79 LEU A C 1
ATOM 638 O O . LEU A 1 79 ? -3.668 5.701 7.850 1.00 96.75 79 LEU A O 1
ATOM 642 N N . ARG A 1 80 ? -2.474 6.144 9.702 1.00 95.75 80 ARG A N 1
ATOM 643 C CA . ARG A 1 80 ? -3.534 6.926 10.358 1.00 95.75 80 ARG A CA 1
ATOM 644 C C . ARG A 1 80 ? -3.797 8.225 9.607 1.00 95.75 80 ARG A C 1
ATOM 646 O O . ARG A 1 80 ? -4.946 8.484 9.272 1.00 95.75 80 ARG A O 1
ATOM 653 N N . GLU A 1 81 ? -2.747 8.962 9.253 1.00 94.88 81 GLU A N 1
ATOM 654 C CA . GLU A 1 81 ? -2.864 10.228 8.514 1.00 94.88 81 GLU A CA 1
ATOM 655 C C . GLU A 1 81 ? -3.615 10.081 7.186 1.00 94.88 81 GLU A C 1
ATOM 657 O O . GLU A 1 81 ? -4.376 10.975 6.804 1.00 94.88 81 GLU A O 1
ATOM 662 N N . ILE A 1 82 ? -3.411 8.971 6.463 1.00 95.69 82 ILE A N 1
ATOM 663 C CA . ILE A 1 82 ? -4.122 8.753 5.200 1.00 95.69 82 ILE A CA 1
ATOM 664 C C . ILE A 1 82 ? -5.540 8.220 5.377 1.00 95.69 82 ILE A C 1
ATOM 666 O O . ILE A 1 82 ? -6.315 8.328 4.432 1.00 95.69 82 ILE A O 1
ATOM 670 N N . LEU A 1 83 ? -5.890 7.626 6.521 1.00 94.56 83 LEU A N 1
ATOM 671 C CA . LEU A 1 83 ? -7.226 7.072 6.777 1.00 94.56 83 LEU A CA 1
ATOM 672 C C . LEU A 1 83 ? -8.195 8.074 7.422 1.00 94.56 83 LEU A C 1
ATOM 674 O O . LEU A 1 83 ? -9.402 7.844 7.351 1.00 94.56 83 LEU A O 1
ATOM 678 N N . GLU A 1 84 ? -7.679 9.161 8.000 1.00 85.69 84 GLU A N 1
ATOM 679 C CA . GLU A 1 84 ? -8.437 10.362 8.396 1.00 85.69 84 GLU A CA 1
ATOM 680 C C . GLU A 1 84 ? -8.899 11.183 7.182 1.00 85.69 84 GLU A C 1
ATOM 682 O O . GLU A 1 84 ? -10.097 11.535 7.141 1.00 85.69 84 GLU A O 1
#

Radius of gyration: 11.61 Å; chains: 1; bounding box: 24×22×30 Å

Organism: NCBI:txid683846

Foldseek 3Di:
DAAQQKEKEADPDPQRVVLVVLCVVQHPDDHHYDHCVVVVVVCCVLVVRDNAPTKIARNVPSDIDGTHDPDSVVRVVSVVVRVD